Protein AF-A0A2R4XLS6-F1 (afdb_monomer)

Organism: NCBI:txid2163011

Structure (mmCIF, N/CA/C/O backbone):
data_AF-A0A2R4XLS6-F1
#
_entry.id   AF-A0A2R4XLS6-F1
#
loop_
_atom_site.group_PDB
_atom_site.id
_atom_site.type_symbol
_atom_site.label_atom_id
_atom_site.label_alt_id
_atom_site.label_comp_id
_atom_site.label_asym_id
_atom_site.label_entity_id
_atom_site.label_seq_id
_atom_site.pdbx_PDB_ins_code
_atom_site.Cartn_x
_atom_site.Cartn_y
_atom_site.Cartn_z
_atom_site.occupancy
_atom_site.B_iso_or_equiv
_atom_site.auth_seq_id
_atom_site.auth_comp_id
_atom_site.auth_asym_id
_atom_site.auth_atom_id
_atom_site.pdbx_PDB_model_num
ATOM 1 N N . MET A 1 1 ? -76.580 -3.593 -32.118 1.00 50.28 1 MET A N 1
ATOM 2 C CA . MET A 1 1 ? -75.494 -2.762 -32.687 1.00 50.28 1 MET A CA 1
ATOM 3 C C . MET A 1 1 ? -75.156 -1.654 -31.696 1.00 50.28 1 MET A C 1
ATOM 5 O O . MET A 1 1 ? -76.024 -0.830 -31.460 1.00 50.28 1 MET A O 1
ATOM 9 N N . ARG A 1 2 ? -73.971 -1.690 -31.069 1.00 41.78 2 ARG A N 1
ATOM 10 C CA . ARG A 1 2 ? -73.328 -0.615 -30.269 1.00 41.78 2 ARG A CA 1
ATOM 11 C C . ARG A 1 2 ? -71.934 -1.132 -29.872 1.00 41.78 2 ARG A C 1
ATOM 13 O O . ARG A 1 2 ? -71.841 -2.091 -29.122 1.00 41.78 2 ARG A O 1
ATOM 20 N N . THR A 1 3 ? -70.941 -0.895 -30.728 1.00 46.59 3 THR A N 1
ATOM 21 C CA . THR A 1 3 ? -69.902 0.158 -30.649 1.00 46.59 3 THR A CA 1
ATOM 22 C C . THR A 1 3 ? -68.769 -0.159 -29.671 1.00 46.59 3 THR A C 1
ATOM 24 O O . THR A 1 3 ? -68.947 -0.207 -28.461 1.00 46.59 3 THR A O 1
ATOM 27 N N . ARG A 1 4 ? -67.600 -0.370 -30.287 1.00 65.19 4 ARG A N 1
ATOM 28 C CA . ARG A 1 4 ? -66.261 -0.557 -29.725 1.00 65.19 4 ARG A CA 1
ATOM 29 C C . ARG A 1 4 ? -65.849 0.626 -28.852 1.00 65.19 4 ARG A C 1
ATOM 31 O O . ARG A 1 4 ? -66.012 1.754 -29.300 1.00 65.19 4 ARG A O 1
ATOM 38 N N . TYR A 1 5 ? -65.166 0.357 -27.741 1.00 51.59 5 TYR A N 1
ATOM 39 C CA . TYR A 1 5 ? -64.206 1.297 -27.163 1.00 51.59 5 TYR A CA 1
ATOM 40 C C . TYR A 1 5 ? -62.967 0.545 -26.677 1.00 51.59 5 TYR A C 1
ATOM 42 O O . TYR A 1 5 ? -63.000 -0.204 -25.706 1.00 51.59 5 TYR A O 1
ATOM 50 N N . TRP A 1 6 ? -61.882 0.739 -27.425 1.00 48.16 6 TRP A N 1
ATOM 51 C CA . TRP A 1 6 ? -60.515 0.593 -26.951 1.00 48.16 6 TRP A CA 1
ATOM 52 C C . TRP A 1 6 ? -60.243 1.697 -25.933 1.00 48.16 6 TRP A C 1
ATOM 54 O O . TRP A 1 6 ? -60.384 2.866 -26.281 1.00 48.16 6 TRP A O 1
ATOM 64 N N . TRP A 1 7 ? -59.791 1.334 -24.737 1.00 52.03 7 TRP A N 1
ATOM 65 C CA . TRP A 1 7 ? -58.993 2.221 -23.897 1.00 52.03 7 TRP A CA 1
ATOM 66 C C . TRP A 1 7 ? -57.845 1.418 -23.302 1.00 52.03 7 TRP A C 1
ATOM 68 O O . TRP A 1 7 ? -58.006 0.611 -22.392 1.00 52.03 7 TRP A O 1
ATOM 78 N N . VAL A 1 8 ? -56.677 1.643 -23.893 1.00 57.84 8 VAL A N 1
ATOM 79 C CA . VAL A 1 8 ? -55.378 1.444 -23.266 1.00 57.84 8 VAL A CA 1
ATOM 80 C C . VAL A 1 8 ? -55.220 2.576 -22.252 1.00 57.84 8 VAL A C 1
ATOM 82 O O . VAL A 1 8 ? -55.322 3.741 -22.627 1.00 57.84 8 VAL A O 1
ATOM 85 N N . ALA A 1 9 ? -54.949 2.257 -20.991 1.00 56.50 9 ALA A N 1
ATOM 86 C CA . ALA A 1 9 ? -54.367 3.216 -20.059 1.00 56.50 9 ALA A CA 1
ATOM 87 C C . ALA A 1 9 ? -53.284 2.501 -19.250 1.00 56.50 9 ALA A C 1
ATOM 89 O O . ALA A 1 9 ? -53.559 1.649 -18.407 1.00 56.50 9 ALA A O 1
ATOM 90 N N . LEU A 1 10 ? -52.045 2.822 -19.627 1.00 56.34 10 LEU A N 1
ATOM 91 C CA . LEU A 1 10 ? -50.788 2.365 -19.056 1.00 56.34 10 LEU A CA 1
ATOM 92 C C . LEU A 1 10 ? -50.768 2.538 -17.534 1.00 56.34 10 LEU A C 1
ATOM 94 O O . LEU A 1 10 ? -51.012 3.623 -17.010 1.00 56.34 10 LEU A O 1
ATOM 98 N N . ALA A 1 11 ? -50.370 1.471 -16.848 1.00 52.34 11 ALA A N 1
ATOM 99 C CA . ALA A 1 11 ? -49.877 1.538 -15.487 1.00 52.34 11 ALA A CA 1
ATOM 100 C C . ALA A 1 11 ? -48.543 2.300 -15.475 1.00 52.34 11 ALA A C 1
ATOM 102 O O . ALA A 1 11 ? -47.507 1.772 -15.880 1.00 52.34 11 ALA A O 1
ATOM 103 N N . SER A 1 12 ? -48.560 3.543 -15.000 1.00 53.22 12 SER A N 1
ATOM 104 C CA . SER A 1 12 ? -47.350 4.303 -14.684 1.00 53.22 12 SER A CA 1
ATOM 105 C C . SER A 1 12 ? -46.733 3.773 -13.386 1.00 53.22 12 SER A C 1
ATOM 107 O O . SER A 1 12 ? -46.858 4.378 -12.325 1.00 53.22 12 SER A O 1
ATOM 109 N N . MET A 1 13 ? -46.083 2.611 -13.465 1.00 57.53 13 MET A N 1
ATOM 110 C CA . MET A 1 13 ? -45.091 2.166 -12.487 1.00 57.53 13 MET A CA 1
ATOM 111 C C . MET A 1 13 ? -43.705 2.583 -12.981 1.00 57.53 13 MET A C 1
ATOM 113 O O . MET A 1 13 ? -43.033 1.857 -13.702 1.00 57.53 13 MET A O 1
ATOM 117 N N . VAL A 1 14 ? -43.291 3.781 -12.595 1.00 57.72 14 VAL A N 1
ATOM 118 C CA . VAL A 1 14 ? -41.896 4.240 -12.571 1.00 57.72 14 VAL A CA 1
ATOM 119 C C . VAL A 1 14 ? -41.914 5.340 -11.521 1.00 57.72 14 VAL A C 1
ATOM 121 O O . VAL A 1 14 ? -42.557 6.363 -11.696 1.00 57.72 14 VAL A O 1
ATOM 124 N N . GLY A 1 15 ? -41.425 5.117 -10.314 1.00 50.09 15 GLY A N 1
ATOM 125 C CA . GLY A 1 15 ? -40.106 4.592 -10.010 1.00 50.09 15 GLY A CA 1
ATOM 126 C C . GLY A 1 15 ? -39.492 5.685 -9.154 1.00 50.09 15 GLY A C 1
ATOM 127 O O . GLY A 1 15 ? -39.105 6.732 -9.662 1.00 50.09 15 GLY A O 1
ATOM 128 N N . SER A 1 16 ? -39.548 5.492 -7.840 1.00 46.09 16 SER A N 1
ATOM 129 C CA . SER A 1 16 ? -38.981 6.410 -6.861 1.00 46.09 16 SER A CA 1
ATOM 130 C C . SER A 1 16 ? -37.467 6.475 -7.073 1.00 46.09 16 SER A C 1
ATOM 132 O O . SER A 1 16 ? -36.726 5.662 -6.534 1.00 46.09 16 SER A O 1
ATOM 134 N N . CYS A 1 17 ? -36.995 7.416 -7.890 1.00 54.00 17 CYS A N 1
ATOM 135 C CA . CYS A 1 17 ? -35.578 7.756 -7.986 1.00 54.00 17 CYS A CA 1
ATOM 136 C C . CYS A 1 17 ? -35.283 8.906 -7.023 1.00 54.00 17 CYS A C 1
ATOM 138 O O . CYS A 1 17 ? -34.855 9.990 -7.412 1.00 54.00 17 CYS A O 1
ATOM 140 N N . GLY A 1 18 ? -35.520 8.654 -5.735 1.00 42.75 18 GLY A N 1
ATOM 141 C CA . GLY A 1 18 ? -34.824 9.365 -4.676 1.00 42.75 18 GLY A CA 1
ATOM 142 C C . GLY A 1 18 ? -33.359 8.948 -4.722 1.00 42.75 18 GLY A C 1
ATOM 143 O O . GLY A 1 18 ? -32.960 8.006 -4.046 1.00 42.75 18 GLY A O 1
ATOM 144 N N . LEU A 1 19 ? -32.550 9.621 -5.541 1.00 46.28 19 LEU A N 1
ATOM 145 C CA . LEU A 1 19 ? -31.096 9.534 -5.440 1.00 46.28 19 LEU A CA 1
ATOM 146 C C . LEU A 1 19 ? -30.656 10.366 -4.235 1.00 46.28 19 LEU A C 1
ATOM 148 O O . LEU A 1 19 ? -30.081 11.444 -4.351 1.00 46.28 19 LEU A O 1
ATOM 152 N N . SER A 1 20 ? -30.958 9.856 -3.046 1.00 41.22 20 SER A N 1
ATOM 153 C CA . SER A 1 20 ? -30.208 10.215 -1.858 1.00 41.22 20 SER A CA 1
ATOM 154 C C . SER A 1 20 ? -28.833 9.582 -2.019 1.00 41.22 20 SER A C 1
ATOM 156 O O . SER A 1 20 ? -28.629 8.420 -1.671 1.00 41.22 20 SER A O 1
ATOM 158 N N . PHE A 1 21 ? -27.868 10.338 -2.543 1.00 45.25 21 PHE A N 1
ATOM 159 C CA . PHE A 1 21 ? -26.466 10.069 -2.239 1.00 45.25 21 PHE A CA 1
ATOM 160 C C . PHE A 1 21 ? -26.302 10.377 -0.752 1.00 45.25 21 PHE A C 1
ATOM 162 O O . PHE A 1 21 ? -25.883 11.457 -0.340 1.00 45.25 21 PHE A O 1
ATOM 169 N N . ALA A 1 22 ? -26.688 9.419 0.085 1.00 38.84 22 ALA A N 1
ATOM 170 C CA . ALA A 1 22 ? -26.049 9.285 1.367 1.00 38.84 22 ALA A CA 1
ATOM 171 C C . ALA A 1 22 ? -24.601 8.916 1.032 1.00 38.84 22 ALA A C 1
ATOM 173 O O . ALA A 1 22 ? -24.263 7.741 0.892 1.00 38.84 22 ALA A O 1
ATOM 174 N N . SER A 1 23 ? -23.746 9.930 0.860 1.00 41.94 23 SER A N 1
ATOM 175 C CA . SER A 1 23 ? -22.338 9.781 1.199 1.00 41.94 23 SER A CA 1
ATOM 176 C C . SER A 1 23 ? -22.342 9.380 2.662 1.00 41.94 23 SER A C 1
ATOM 178 O O . SER A 1 23 ? -22.378 10.225 3.555 1.00 41.94 23 SER A O 1
ATOM 180 N N . ALA A 1 24 ? -22.429 8.072 2.900 1.00 43.31 24 ALA A N 1
ATOM 181 C CA . ALA A 1 24 ? -22.158 7.491 4.188 1.00 43.31 24 ALA A CA 1
ATOM 182 C C . ALA A 1 24 ? -20.768 7.999 4.532 1.00 43.31 24 ALA A C 1
ATOM 184 O O . ALA A 1 24 ? -19.784 7.641 3.880 1.00 43.31 24 ALA A O 1
ATOM 185 N N . ASN A 1 25 ? -20.737 8.922 5.487 1.00 44.00 25 ASN A N 1
ATOM 186 C CA . ASN A 1 25 ? -19.539 9.446 6.091 1.00 44.00 25 ASN A CA 1
ATOM 187 C C . ASN A 1 25 ? -18.883 8.239 6.766 1.00 44.00 25 ASN A C 1
ATOM 189 O O . ASN A 1 25 ? -19.155 7.919 7.920 1.00 44.00 25 ASN A O 1
ATOM 193 N N . GLN A 1 26 ? -18.122 7.473 5.988 1.00 46.47 26 GLN A N 1
ATOM 194 C CA . GLN A 1 26 ? -17.235 6.439 6.478 1.00 46.47 26 GLN A CA 1
ATOM 195 C C . GLN A 1 26 ? -16.123 7.226 7.152 1.00 46.47 26 GLN A C 1
ATOM 197 O O . GLN A 1 26 ? -15.096 7.504 6.533 1.00 46.47 26 GLN A O 1
ATOM 202 N N . VAL A 1 27 ? -16.382 7.666 8.387 1.00 52.69 27 VAL A N 1
ATOM 203 C CA . VAL A 1 27 ? -15.392 8.262 9.284 1.00 52.69 27 VAL A CA 1
ATOM 204 C C . VAL A 1 27 ? -14.434 7.135 9.675 1.00 52.69 27 VAL A C 1
ATOM 206 O O . VAL A 1 27 ? -14.427 6.645 10.794 1.00 52.69 27 VAL A O 1
ATOM 209 N N . GLY A 1 28 ? -13.695 6.636 8.688 1.00 58.41 28 GLY A N 1
ATOM 210 C CA . GLY A 1 28 ? -12.476 5.890 8.907 1.00 58.41 28 GLY A CA 1
ATOM 211 C C . GLY A 1 28 ? -11.373 6.884 9.239 1.00 58.41 28 GLY A C 1
ATOM 212 O O . GLY A 1 28 ? -11.447 8.051 8.841 1.00 58.41 28 GLY A O 1
ATOM 213 N N . SER A 1 29 ? -10.359 6.424 9.966 1.00 71.00 29 SER A N 1
ATOM 214 C CA . SER A 1 29 ? -9.163 7.205 10.272 1.00 71.00 29 SER A CA 1
ATOM 215 C C . SER A 1 29 ? -8.634 7.890 9.009 1.00 71.00 29 SER A C 1
ATOM 217 O O . SER A 1 29 ? -8.388 7.239 7.992 1.00 71.00 29 SER A O 1
ATOM 219 N N . ILE A 1 30 ? -8.506 9.218 9.058 1.00 82.94 30 ILE A N 1
ATOM 220 C CA . ILE A 1 30 ? -7.799 9.981 8.028 1.00 82.94 30 ILE A CA 1
ATOM 221 C C . ILE A 1 30 ? -6.329 9.952 8.417 1.00 82.94 30 ILE A C 1
ATOM 223 O O . ILE A 1 30 ? -5.948 10.488 9.455 1.00 82.94 30 ILE A O 1
ATOM 227 N N . TRP A 1 31 ? -5.513 9.333 7.578 1.00 87.38 31 TRP A N 1
ATOM 228 C CA . TRP A 1 31 ? -4.098 9.137 7.859 1.00 87.38 31 TRP A CA 1
ATOM 229 C C . TRP A 1 31 ? -3.264 10.306 7.351 1.00 87.38 31 TRP A C 1
ATOM 231 O O . TRP A 1 31 ? -3.480 10.820 6.247 1.00 87.38 31 TRP A O 1
ATOM 241 N N . ASN A 1 32 ? -2.242 10.709 8.101 1.00 90.19 32 ASN A N 1
ATOM 242 C CA . ASN A 1 32 ? -1.239 11.603 7.548 1.00 90.19 32 ASN A CA 1
ATOM 243 C C . ASN A 1 32 ? -0.346 10.827 6.56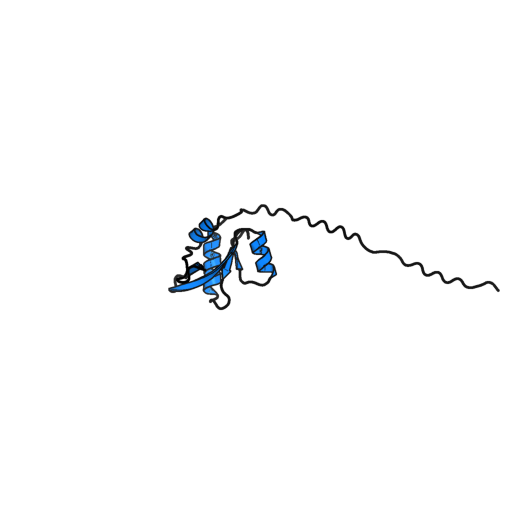7 1.00 90.19 32 ASN A C 1
ATOM 245 O O . ASN A 1 32 ? 0.108 9.717 6.851 1.00 90.19 32 ASN A O 1
ATOM 249 N N . LYS A 1 33 ? -0.010 11.433 5.422 1.00 89.12 33 LYS A N 1
ATOM 250 C CA . LYS A 1 33 ? 0.907 10.827 4.441 1.00 89.12 33 LYS A CA 1
ATOM 251 C C . LYS A 1 33 ? 2.230 10.392 5.089 1.00 89.12 33 LYS A C 1
ATOM 253 O O . LYS A 1 33 ? 2.753 9.332 4.758 1.00 89.12 33 LYS A O 1
ATOM 258 N N . SER A 1 34 ? 2.742 11.173 6.040 1.00 89.62 34 SER A N 1
ATOM 259 C CA . SER A 1 34 ? 3.982 10.885 6.770 1.00 89.62 34 SER A CA 1
ATOM 260 C C . SER A 1 34 ? 3.875 9.694 7.728 1.00 89.62 34 SER A C 1
ATOM 262 O O . SER A 1 34 ? 4.899 9.125 8.101 1.00 89.62 34 SER A O 1
ATOM 264 N N . GLU A 1 35 ? 2.674 9.321 8.171 1.00 90.00 35 GLU A N 1
ATOM 265 C CA . GLU A 1 35 ? 2.459 8.109 8.976 1.00 90.00 35 GLU A CA 1
ATOM 266 C C . GLU A 1 35 ? 2.541 6.869 8.094 1.00 90.00 35 GLU A C 1
ATOM 268 O O . GLU A 1 35 ? 3.297 5.952 8.404 1.00 90.00 35 GLU A O 1
ATOM 273 N N . ILE A 1 36 ? 1.874 6.897 6.936 1.00 90.31 36 ILE A N 1
ATOM 274 C CA . ILE A 1 36 ? 1.938 5.803 5.959 1.00 90.31 36 ILE A CA 1
ATOM 275 C C . ILE A 1 36 ? 3.370 5.624 5.443 1.00 90.31 36 ILE A C 1
ATOM 277 O O . ILE A 1 36 ? 3.867 4.503 5.395 1.00 90.31 36 ILE A O 1
ATOM 281 N N . ILE A 1 37 ? 4.068 6.723 5.129 1.00 91.56 37 ILE A N 1
ATOM 282 C CA . ILE A 1 37 ? 5.482 6.690 4.719 1.00 91.56 37 ILE A CA 1
ATOM 283 C C . ILE A 1 37 ? 6.348 5.998 5.772 1.00 91.56 37 ILE A C 1
ATOM 285 O O . ILE A 1 37 ? 7.171 5.159 5.421 1.00 91.56 37 ILE A O 1
ATOM 289 N N . ARG A 1 38 ? 6.158 6.315 7.057 1.00 91.12 38 ARG A N 1
ATOM 290 C CA . ARG A 1 38 ? 6.937 5.705 8.141 1.00 91.12 38 ARG A CA 1
ATOM 291 C C . ARG A 1 38 ? 6.599 4.230 8.337 1.00 91.12 38 ARG A C 1
ATOM 293 O O . ARG A 1 38 ? 7.518 3.424 8.440 1.00 91.12 38 ARG A O 1
ATOM 300 N N . ALA A 1 39 ? 5.317 3.875 8.339 1.00 89.44 39 ALA A N 1
ATOM 301 C CA . ALA A 1 39 ? 4.875 2.490 8.498 1.00 89.44 39 ALA A CA 1
ATOM 302 C C . ALA A 1 39 ? 5.369 1.586 7.363 1.00 89.44 39 ALA A C 1
ATOM 304 O O . ALA A 1 39 ? 5.809 0.463 7.593 1.00 89.44 39 ALA A O 1
ATOM 305 N N . MET A 1 40 ? 5.363 2.107 6.138 1.00 89.81 40 MET A N 1
ATOM 306 C CA . MET A 1 40 ? 5.820 1.388 4.955 1.00 89.81 40 MET A CA 1
ATOM 307 C C . MET A 1 40 ? 7.314 1.541 4.662 1.00 89.81 40 MET A C 1
ATOM 309 O O . MET A 1 40 ? 7.790 0.970 3.685 1.00 89.81 40 MET A O 1
ATOM 313 N N . LYS A 1 41 ? 8.052 2.308 5.477 1.00 90.94 41 LYS A N 1
ATOM 314 C CA . LYS A 1 41 ? 9.467 2.641 5.245 1.00 90.94 41 LYS A CA 1
ATOM 315 C C . LYS A 1 41 ? 9.713 3.173 3.825 1.00 90.94 41 LYS A C 1
ATOM 317 O O . LYS A 1 41 ? 10.669 2.785 3.161 1.00 90.94 41 LYS A O 1
ATOM 322 N N . LEU A 1 42 ? 8.815 4.038 3.354 1.00 91.12 42 LEU A N 1
ATOM 323 C CA . LEU A 1 42 ? 8.894 4.598 2.012 1.00 91.12 42 LEU A CA 1
ATOM 324 C C . LEU A 1 42 ? 10.020 5.623 1.914 1.00 91.12 42 LEU A C 1
ATOM 326 O O . LEU A 1 42 ? 10.084 6.590 2.673 1.00 91.12 42 LEU A O 1
ATOM 330 N N . GLU A 1 43 ? 10.843 5.454 0.896 1.00 91.50 43 GLU A N 1
ATOM 331 C CA . GLU A 1 43 ? 11.892 6.375 0.495 1.00 91.50 43 GLU A CA 1
ATOM 332 C C . GLU A 1 43 ? 11.468 7.103 -0.779 1.00 91.50 43 GLU A C 1
ATOM 334 O O . GLU A 1 43 ? 10.685 6.591 -1.581 1.00 91.50 43 GLU A O 1
ATOM 339 N N . LYS A 1 44 ? 11.958 8.326 -0.988 1.00 89.19 44 LYS A N 1
ATOM 340 C CA . LYS A 1 44 ? 11.737 9.013 -2.264 1.00 89.19 44 LYS A CA 1
ATOM 341 C C . LYS A 1 44 ? 12.636 8.392 -3.328 1.00 89.19 44 LYS A C 1
ATOM 343 O O . LYS A 1 44 ? 13.825 8.201 -3.102 1.00 89.19 44 LYS A O 1
ATOM 348 N N . THR A 1 45 ? 12.067 8.143 -4.500 1.00 85.81 45 THR A N 1
ATOM 349 C CA . THR A 1 45 ? 12.828 7.763 -5.700 1.00 85.81 45 THR A CA 1
ATOM 350 C C . THR A 1 45 ? 13.819 8.869 -6.084 1.00 85.81 45 THR A C 1
ATOM 352 O O . THR A 1 45 ? 13.610 10.037 -5.745 1.00 85.81 45 THR A O 1
ATOM 355 N N . ALA A 1 46 ? 14.867 8.535 -6.843 1.00 81.56 46 ALA A N 1
ATOM 356 C CA . ALA A 1 46 ? 15.876 9.503 -7.298 1.00 81.56 46 ALA A CA 1
ATOM 357 C C . ALA A 1 46 ? 15.278 10.682 -8.094 1.00 81.56 46 ALA A C 1
ATOM 359 O O . ALA A 1 46 ? 15.799 11.793 -8.055 1.00 81.56 46 ALA A O 1
ATOM 360 N N . SER A 1 47 ? 14.149 10.459 -8.774 1.00 78.75 47 SER A N 1
ATOM 361 C CA 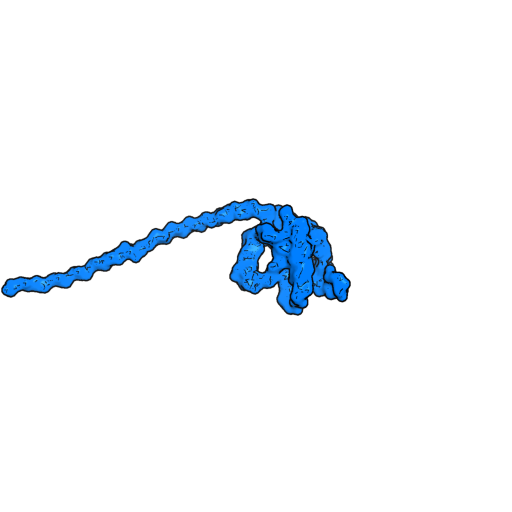. SER A 1 47 ? 13.399 11.495 -9.494 1.00 78.75 47 SER A CA 1
ATOM 362 C C . SER A 1 47 ? 12.599 12.425 -8.569 1.00 78.75 47 SER A C 1
ATOM 364 O O . SER A 1 47 ? 12.084 13.436 -9.026 1.00 78.75 47 SER A O 1
ATOM 366 N N . GLY A 1 48 ? 12.428 12.089 -7.287 1.00 76.75 48 GLY A N 1
ATOM 367 C CA . GLY A 1 48 ? 11.736 12.903 -6.278 1.00 76.75 48 GLY A CA 1
ATOM 368 C C . GLY A 1 48 ? 10.203 12.938 -6.371 1.00 76.75 48 GLY A C 1
ATOM 369 O O . GLY A 1 48 ? 9.551 13.418 -5.441 1.00 76.75 48 GLY A O 1
ATOM 370 N N . HIS A 1 49 ? 9.620 12.414 -7.452 1.00 77.56 49 HIS A N 1
ATOM 371 C CA . HIS A 1 49 ? 8.177 12.457 -7.720 1.00 77.56 49 HIS A CA 1
ATOM 372 C C . HIS A 1 49 ? 7.400 11.253 -7.164 1.00 77.56 49 HIS A C 1
ATOM 374 O O . HIS A 1 49 ? 6.206 11.370 -6.883 1.00 77.56 49 HIS A O 1
ATOM 380 N N . SER A 1 50 ? 8.074 10.122 -6.948 1.00 85.25 50 SER A N 1
ATOM 381 C CA . SER A 1 50 ? 7.470 8.866 -6.480 1.00 85.25 50 SER A CA 1
ATOM 382 C C . SER A 1 50 ? 8.170 8.337 -5.232 1.00 85.25 50 SER A C 1
ATOM 384 O O . SER A 1 50 ? 9.267 8.791 -4.889 1.00 85.25 50 SER A O 1
ATOM 386 N N . HIS A 1 51 ? 7.531 7.383 -4.556 1.00 91.06 51 HIS A N 1
ATOM 387 C CA . HIS A 1 51 ? 8.111 6.689 -3.407 1.00 91.06 51 HIS A CA 1
ATOM 388 C C . HIS A 1 51 ? 8.443 5.245 -3.779 1.00 91.06 51 HIS A C 1
ATOM 390 O O . HIS A 1 51 ? 7.860 4.704 -4.714 1.00 91.06 51 HIS A O 1
ATOM 396 N N . GLN A 1 52 ? 9.348 4.625 -3.039 1.00 92.56 52 GLN A N 1
ATOM 397 C CA . GLN A 1 52 ? 9.695 3.215 -3.155 1.00 92.56 52 GLN A CA 1
ATOM 398 C C . GLN A 1 52 ? 9.967 2.625 -1.769 1.00 92.56 52 GLN A C 1
ATOM 400 O O . GLN A 1 52 ? 10.239 3.365 -0.830 1.00 92.56 52 GLN A O 1
ATOM 405 N N . PHE A 1 53 ? 9.915 1.308 -1.635 1.00 91.69 53 PHE A N 1
ATOM 406 C CA . PHE A 1 53 ? 10.407 0.581 -0.464 1.00 91.69 53 PHE A CA 1
ATOM 407 C C . PHE A 1 53 ? 11.188 -0.647 -0.922 1.00 91.69 53 PHE A C 1
ATOM 409 O O . PHE A 1 53 ? 10.975 -1.147 -2.025 1.00 91.69 53 PHE A O 1
ATOM 416 N N . LEU A 1 54 ? 12.102 -1.130 -0.086 1.00 90.50 54 LEU A N 1
ATOM 417 C CA . LEU A 1 54 ? 12.838 -2.367 -0.334 1.00 90.50 54 LEU A CA 1
ATOM 418 C C . LEU A 1 54 ? 12.176 -3.520 0.417 1.00 90.50 54 LEU A C 1
ATOM 420 O O . LEU A 1 54 ? 11.805 -3.375 1.583 1.00 90.50 54 LEU A O 1
ATOM 424 N 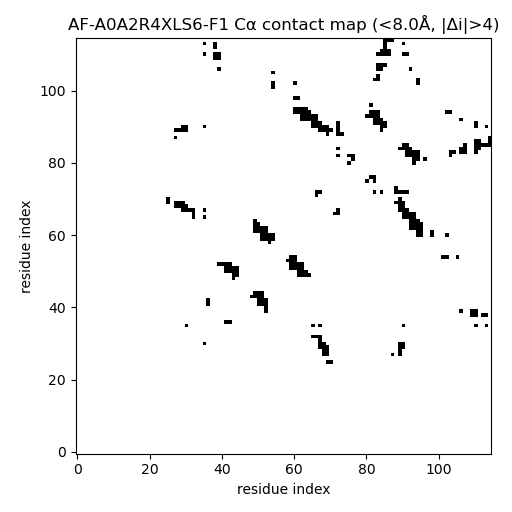N . ILE A 1 55 ? 12.053 -4.666 -0.246 1.00 89.38 55 ILE A N 1
ATOM 425 C CA . ILE A 1 55 ? 11.689 -5.931 0.403 1.00 89.38 55 ILE A CA 1
ATOM 426 C C . ILE A 1 55 ? 12.949 -6.721 0.777 1.00 89.38 55 ILE A C 1
ATOM 428 O O . ILE A 1 55 ? 14.032 -6.442 0.265 1.00 89.38 55 ILE A O 1
ATOM 432 N N . ASP A 1 56 ? 12.819 -7.727 1.647 1.00 85.06 56 ASP A N 1
ATOM 433 C CA . ASP A 1 56 ? 13.965 -8.480 2.193 1.00 85.06 56 ASP A CA 1
ATOM 434 C C . ASP A 1 56 ? 14.825 -9.178 1.123 1.00 85.06 56 ASP A C 1
ATOM 436 O O . ASP A 1 56 ? 16.005 -9.437 1.341 1.00 85.06 56 ASP A O 1
ATOM 440 N N . SER A 1 57 ? 14.266 -9.445 -0.063 1.00 84.81 57 SER A N 1
ATOM 441 C CA . SER A 1 57 ? 15.008 -9.981 -1.212 1.00 84.81 57 SER A CA 1
ATOM 442 C C . SER A 1 57 ? 15.892 -8.947 -1.927 1.00 84.81 57 SER A C 1
ATOM 444 O O . SER A 1 57 ? 16.555 -9.288 -2.904 1.00 84.81 57 SER A O 1
ATOM 446 N N . GLY A 1 58 ? 15.901 -7.688 -1.476 1.00 83.94 58 GLY A N 1
ATOM 447 C CA . GLY A 1 58 ? 16.657 -6.587 -2.080 1.00 83.94 58 GLY A CA 1
ATOM 448 C C . GLY A 1 58 ? 15.987 -5.954 -3.303 1.00 83.94 58 GLY A C 1
ATOM 449 O O . GLY A 1 58 ? 16.581 -5.093 -3.949 1.00 83.94 58 GLY A O 1
ATOM 450 N N . VAL A 1 59 ? 14.758 -6.357 -3.633 1.00 86.56 59 VAL A N 1
ATOM 451 C CA . VAL A 1 59 ? 13.982 -5.766 -4.732 1.00 86.56 59 VAL A CA 1
ATOM 452 C C . VAL A 1 59 ? 13.368 -4.441 -4.278 1.00 86.56 59 VAL A C 1
ATOM 454 O O . VAL A 1 59 ? 12.781 -4.355 -3.198 1.00 86.56 59 VAL A O 1
ATOM 457 N N . ALA A 1 60 ? 13.494 -3.406 -5.111 1.00 88.69 60 ALA A N 1
ATOM 458 C CA . ALA A 1 60 ? 12.827 -2.125 -4.909 1.00 88.69 60 ALA A CA 1
ATOM 459 C C . ALA A 1 60 ? 11.424 -2.147 -5.514 1.00 88.69 60 ALA A C 1
ATOM 461 O O . ALA A 1 60 ? 11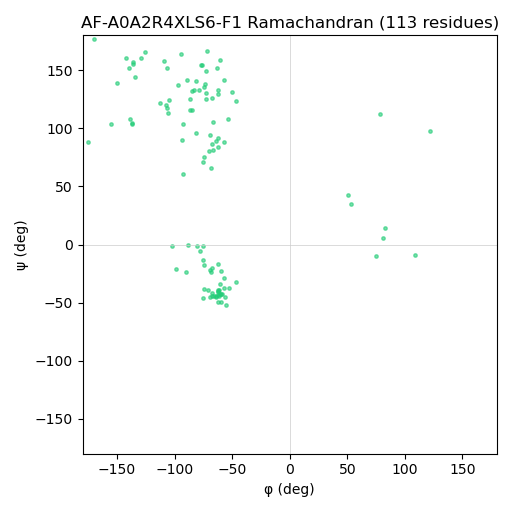.270 -2.419 -6.702 1.00 88.69 60 ALA A O 1
ATOM 462 N N . CYS A 1 61 ? 10.438 -1.832 -4.680 1.00 89.88 61 CYS A N 1
ATOM 463 C CA . CYS A 1 61 ? 9.029 -1.758 -5.021 1.00 89.88 61 CYS A CA 1
ATOM 464 C C . CYS A 1 61 ? 8.571 -0.295 -5.053 1.00 89.88 61 CYS A C 1
ATOM 466 O O . CYS A 1 61 ? 8.646 0.419 -4.050 1.00 89.88 61 CYS A O 1
ATOM 468 N N . ASN A 1 62 ? 8.095 0.164 -6.199 1.00 91.00 62 ASN A N 1
ATOM 469 C CA . ASN A 1 62 ? 7.635 1.509 -6.473 1.00 91.00 62 ASN A CA 1
ATOM 470 C C . ASN A 1 62 ? 6.172 1.711 -6.074 1.00 91.00 62 ASN A C 1
ATOM 472 O O . ASN A 1 62 ? 5.250 0.993 -6.468 1.00 91.00 62 ASN A O 1
ATOM 476 N N . VAL A 1 63 ? 5.948 2.809 -5.365 1.00 90.94 63 VAL A N 1
ATOM 477 C CA . VAL A 1 63 ? 4.635 3.293 -4.959 1.00 90.94 63 VAL A CA 1
ATOM 478 C C . VAL A 1 63 ? 4.254 4.496 -5.812 1.00 90.94 63 VAL A C 1
ATOM 480 O O . VAL A 1 63 ? 4.831 5.585 -5.705 1.00 90.94 63 VAL A O 1
ATOM 483 N N . ALA A 1 64 ? 3.230 4.302 -6.639 1.00 88.81 64 ALA A N 1
ATOM 484 C CA . ALA A 1 64 ? 2.680 5.329 -7.514 1.00 88.81 64 ALA A CA 1
ATOM 485 C C . ALA A 1 64 ? 1.859 6.362 -6.734 1.00 88.81 64 ALA A C 1
ATOM 487 O O . ALA A 1 64 ? 1.861 7.552 -7.048 1.00 88.81 64 ALA A O 1
ATOM 488 N N . THR A 1 65 ? 1.102 5.914 -5.731 1.00 90.62 65 THR A N 1
ATOM 489 C CA . THR A 1 65 ? 0.151 6.771 -5.014 1.00 90.62 65 THR A CA 1
ATOM 490 C C . THR A 1 65 ? -0.015 6.304 -3.577 1.00 90.62 65 THR A C 1
ATOM 492 O O . THR A 1 65 ? -0.110 5.109 -3.318 1.00 90.62 65 THR A O 1
ATOM 495 N N . ILE A 1 66 ? -0.078 7.258 -2.648 1.00 92.44 66 ILE A N 1
ATOM 496 C CA . ILE A 1 66 ? -0.385 7.016 -1.236 1.00 92.44 66 ILE A CA 1
ATOM 497 C C . ILE A 1 66 ? -1.823 7.467 -0.986 1.00 92.44 66 ILE A C 1
ATOM 499 O O . ILE A 1 66 ? -2.164 8.616 -1.270 1.00 92.44 66 ILE A O 1
ATOM 503 N N . LEU A 1 67 ? -2.650 6.566 -0.468 1.00 93.44 67 LEU A N 1
ATOM 504 C CA . LEU A 1 67 ? -4.069 6.770 -0.204 1.00 93.44 67 LEU A CA 1
ATOM 505 C C . LEU A 1 67 ? -4.268 6.911 1.306 1.00 93.44 67 LEU A C 1
ATOM 507 O O . LEU A 1 67 ? -3.982 5.995 2.071 1.00 93.44 67 LEU A O 1
ATOM 511 N N . THR A 1 68 ? -4.752 8.073 1.732 1.00 93.38 68 THR A N 1
ATOM 512 C CA . THR A 1 68 ? -4.864 8.454 3.150 1.00 93.38 68 THR A CA 1
ATOM 513 C C . THR A 1 68 ? -6.276 8.337 3.717 1.00 93.38 68 THR A C 1
ATOM 515 O O . THR A 1 68 ? -6.500 8.665 4.880 1.00 93.38 68 THR A O 1
ATOM 518 N N . THR A 1 69 ? -7.243 7.936 2.890 1.00 89.81 69 THR A N 1
ATOM 519 C CA . THR A 1 69 ? -8.655 7.850 3.271 1.00 89.81 69 THR A CA 1
ATOM 520 C C . THR A 1 69 ? -9.301 6.600 2.699 1.00 89.81 69 THR A C 1
ATOM 522 O O . THR A 1 69 ? -8.957 6.149 1.601 1.00 89.81 69 THR A O 1
ATOM 525 N N . SER A 1 70 ? -10.324 6.106 3.395 1.00 91.12 70 SER A N 1
ATOM 526 C CA . SER A 1 70 ? -11.136 4.974 2.946 1.00 91.12 70 SER A CA 1
ATOM 527 C C . SER A 1 70 ? -11.847 5.237 1.618 1.00 91.12 70 SER A C 1
ATOM 529 O O . SER A 1 70 ? -11.982 4.336 0.793 1.00 91.12 70 SER A O 1
ATOM 531 N N . ASN A 1 71 ? -12.264 6.481 1.368 1.00 91.00 71 ASN A N 1
ATOM 532 C CA . ASN A 1 71 ? -12.911 6.846 0.112 1.00 91.00 71 ASN A CA 1
ATOM 533 C C . ASN A 1 71 ? -11.937 6.760 -1.071 1.00 91.00 71 ASN A C 1
ATOM 535 O O . ASN A 1 71 ? -12.293 6.230 -2.121 1.00 91.00 71 ASN A O 1
ATOM 539 N N . ALA A 1 72 ? -10.694 7.220 -0.889 1.00 90.62 72 ALA A N 1
ATOM 540 C CA . ALA A 1 72 ? -9.657 7.074 -1.905 1.00 90.62 72 ALA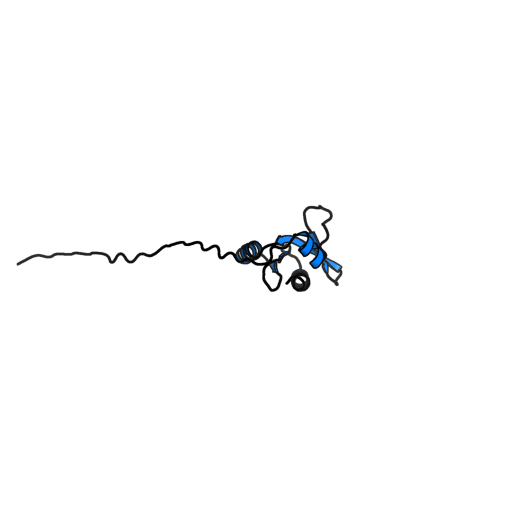 A CA 1
ATOM 541 C C . ALA A 1 72 ? -9.334 5.593 -2.153 1.00 90.62 72 ALA A C 1
ATOM 543 O O . ALA A 1 72 ? -9.298 5.163 -3.300 1.00 90.62 72 ALA A O 1
ATOM 544 N N . VAL A 1 73 ? -9.188 4.788 -1.098 1.00 92.12 73 VAL A N 1
ATOM 545 C CA . VAL A 1 73 ? -8.978 3.336 -1.227 1.00 92.12 73 VAL A CA 1
ATOM 546 C C . VAL A 1 73 ? -10.089 2.679 -2.055 1.00 92.12 73 VAL A C 1
ATOM 548 O O . VAL A 1 73 ? -9.805 2.017 -3.054 1.00 92.12 73 VAL A O 1
ATOM 551 N N . LYS A 1 74 ? -11.356 2.915 -1.700 1.00 91.69 74 LYS A N 1
ATOM 552 C CA . LYS A 1 74 ? -12.513 2.341 -2.405 1.00 91.69 74 LYS A CA 1
ATOM 553 C C . LYS A 1 74 ? -12.598 2.787 -3.861 1.00 91.69 74 LYS A C 1
ATOM 555 O O . LYS A 1 74 ? -12.921 1.968 -4.719 1.00 91.69 74 LYS A O 1
ATOM 5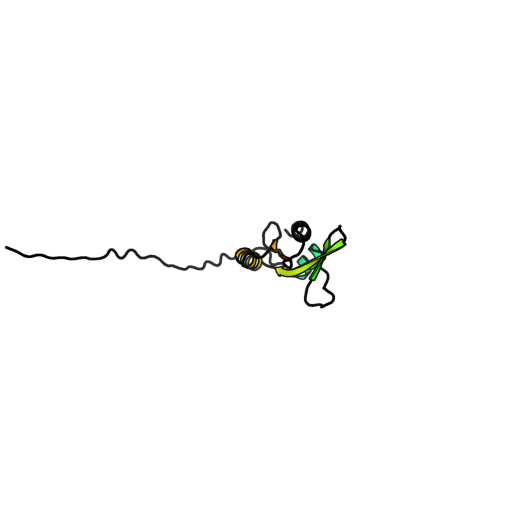60 N N . LEU A 1 75 ? -12.300 4.057 -4.141 1.00 91.62 75 LEU A N 1
ATOM 561 C CA . LEU A 1 75 ? -12.314 4.603 -5.497 1.00 91.62 75 LEU A CA 1
ATOM 562 C C . LEU A 1 75 ? -11.329 3.859 -6.407 1.00 91.62 75 LEU A C 1
ATOM 564 O O . LEU A 1 75 ? -11.712 3.415 -7.484 1.00 91.62 75 LEU A O 1
ATOM 568 N N . TYR A 1 76 ? -10.083 3.689 -5.959 1.00 90.31 76 TYR A N 1
ATOM 569 C CA . TYR A 1 76 ? -9.045 3.027 -6.752 1.00 90.31 76 TYR A CA 1
ATOM 570 C C . TYR A 1 76 ? -9.285 1.515 -6.877 1.00 90.31 76 TYR A C 1
ATOM 572 O O . TYR A 1 76 ? -9.140 0.963 -7.965 1.00 90.31 76 TYR A O 1
ATOM 580 N N . LEU A 1 77 ? -9.740 0.848 -5.810 1.00 90.12 77 LEU A N 1
ATOM 581 C CA . LEU A 1 77 ? -10.146 -0.563 -5.885 1.00 90.12 77 LEU A CA 1
ATOM 582 C C . LEU A 1 77 ? -11.283 -0.775 -6.896 1.00 90.12 77 LEU A C 1
ATOM 584 O O . LEU A 1 77 ? -11.234 -1.704 -7.697 1.00 90.12 77 LEU A O 1
ATOM 588 N N . SER A 1 78 ? -12.279 0.115 -6.903 1.00 90.12 78 SER A N 1
ATOM 589 C CA . SER A 1 78 ? -13.403 0.050 -7.851 1.00 90.12 78 SER A CA 1
ATOM 590 C C . SER A 1 78 ? -12.977 0.337 -9.294 1.00 90.12 78 SER A C 1
ATOM 592 O O . SER A 1 78 ? -13.639 -0.112 -10.224 1.00 90.12 78 SER A O 1
ATOM 594 N N . ALA A 1 79 ? -11.867 1.056 -9.489 1.00 88.75 79 ALA A N 1
ATOM 595 C CA . ALA A 1 79 ? -11.257 1.280 -10.797 1.00 88.75 79 ALA A CA 1
ATOM 596 C C . ALA A 1 79 ? -10.442 0.071 -11.305 1.00 88.75 79 ALA A C 1
ATOM 598 O O . ALA A 1 79 ? -9.973 0.094 -12.441 1.00 88.75 79 ALA A O 1
ATOM 599 N N . GLY A 1 80 ? -10.281 -0.981 -10.490 1.00 86.12 80 GLY A N 1
ATOM 600 C CA . GLY A 1 80 ? -9.509 -2.177 -10.834 1.00 86.12 80 GLY A CA 1
ATOM 601 C C . GLY A 1 80 ? -8.002 -2.038 -10.606 1.00 86.12 80 GLY A C 1
ATOM 602 O O . GLY A 1 80 ? -7.234 -2.861 -11.103 1.00 86.12 80 GLY A O 1
ATOM 603 N N . ASP A 1 81 ? -7.564 -1.014 -9.869 1.00 88.06 81 ASP A N 1
ATOM 604 C CA . ASP A 1 81 ? -6.153 -0.842 -9.535 1.00 88.06 81 ASP A CA 1
ATOM 605 C C . ASP A 1 81 ? -5.678 -1.856 -8.483 1.00 88.06 81 ASP A C 1
ATOM 607 O O . ASP A 1 81 ? -6.410 -2.254 -7.574 1.00 88.06 81 ASP A O 1
ATOM 611 N N . VAL A 1 82 ? -4.397 -2.225 -8.566 1.00 87.62 82 VAL A N 1
ATOM 612 C CA . VAL A 1 82 ? -3.735 -3.083 -7.576 1.00 87.62 82 VAL A CA 1
ATOM 613 C C . VAL A 1 82 ? -3.314 -2.236 -6.374 1.00 87.62 82 VAL A C 1
ATOM 615 O O . VAL A 1 82 ? -2.262 -1.589 -6.377 1.00 87.62 82 VAL A O 1
ATOM 618 N N . ILE A 1 83 ? -4.164 -2.223 -5.347 1.00 90.94 83 ILE A N 1
ATOM 619 C CA . ILE A 1 83 ? -3.974 -1.437 -4.124 1.00 90.94 83 ILE A CA 1
ATOM 620 C C . ILE A 1 83 ? -3.737 -2.367 -2.937 1.00 90.94 83 ILE A C 1
ATOM 622 O O . ILE A 1 83 ? -4.597 -3.184 -2.615 1.00 90.94 83 ILE A O 1
ATOM 626 N N . ALA A 1 84 ? -2.599 -2.213 -2.259 1.00 92.88 84 ALA A N 1
ATOM 627 C CA . ALA A 1 84 ? -2.401 -2.799 -0.935 1.00 92.88 84 ALA A CA 1
ATOM 628 C C . ALA A 1 84 ? -3.022 -1.860 0.107 1.00 92.88 84 ALA A C 1
ATOM 630 O O . ALA A 1 84 ? -2.799 -0.647 0.049 1.00 92.88 84 ALA A O 1
ATOM 631 N N . THR A 1 85 ? -3.807 -2.386 1.045 1.00 93.38 85 THR A N 1
ATOM 632 C CA . THR A 1 85 ? -4.551 -1.570 2.026 1.00 93.38 85 THR A CA 1
ATOM 633 C C . THR A 1 85 ? -4.303 -2.051 3.441 1.00 93.38 85 THR A C 1
ATOM 635 O O . THR A 1 85 ? -3.926 -3.195 3.644 1.00 93.38 85 THR A O 1
ATOM 638 N N . ASN A 1 86 ? -4.554 -1.236 4.456 1.00 91.69 86 ASN A N 1
ATOM 639 C CA . ASN A 1 86 ? -4.638 -1.767 5.815 1.00 91.69 86 ASN A CA 1
ATOM 640 C C . ASN A 1 86 ? -5.937 -2.597 6.016 1.00 91.69 86 ASN A C 1
ATOM 642 O O . ASN A 1 86 ? -6.829 -2.535 5.158 1.00 91.69 86 ASN A O 1
ATOM 646 N N . PRO A 1 87 ? -6.067 -3.385 7.107 1.00 89.81 87 PRO A N 1
ATOM 647 C CA . PRO A 1 87 ? -7.229 -4.247 7.352 1.00 89.81 87 PRO A CA 1
ATOM 648 C C . PRO A 1 87 ? -8.559 -3.487 7.368 1.00 89.81 87 PRO A C 1
ATOM 650 O O . PRO A 1 87 ? -9.547 -3.971 6.822 1.00 89.81 87 PRO A O 1
ATOM 653 N N . ASP A 1 88 ? -8.559 -2.270 7.913 1.00 89.06 8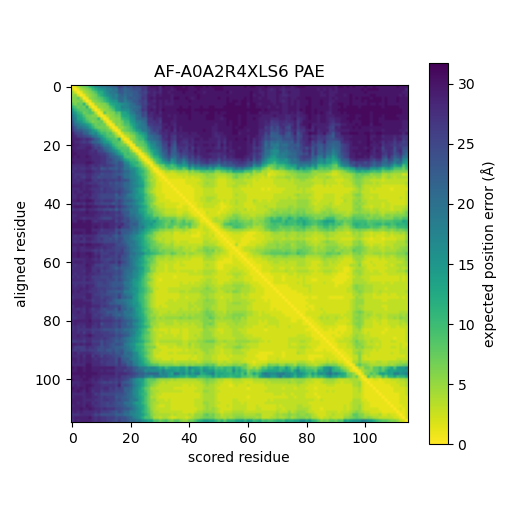8 ASP A N 1
ATOM 654 C CA . ASP A 1 88 ? -9.746 -1.413 8.001 1.00 89.06 88 ASP A CA 1
ATOM 655 C C . ASP A 1 88 ? -10.053 -0.664 6.692 1.00 89.06 88 ASP A C 1
ATOM 657 O O . ASP A 1 88 ? -11.036 0.074 6.607 1.00 89.06 88 ASP A O 1
ATOM 661 N N . GLN A 1 89 ? -9.219 -0.837 5.657 1.00 90.81 89 GLN A N 1
ATOM 662 C CA . GLN A 1 89 ? -9.337 -0.170 4.356 1.00 90.81 89 GLN A CA 1
ATOM 663 C C . GLN A 1 89 ? -9.443 1.361 4.473 1.00 90.81 89 GLN A C 1
ATOM 665 O O . GLN A 1 89 ? -10.147 2.013 3.700 1.00 90.81 89 GLN A O 1
ATOM 670 N N . THR A 1 90 ? -8.751 1.944 5.452 1.00 90.00 90 THR A N 1
ATOM 671 C CA . THR A 1 90 ? -8.700 3.390 5.718 1.00 90.00 90 THR A CA 1
ATOM 672 C C . THR A 1 90 ? -7.451 4.056 5.138 1.00 90.00 90 THR A C 1
ATOM 674 O O . THR A 1 90 ? -7.472 5.255 4.863 1.00 90.00 90 THR A O 1
ATOM 677 N N . ALA A 1 91 ? -6.405 3.276 4.870 1.00 92.06 91 ALA A N 1
ATOM 678 C CA . ALA A 1 91 ? -5.186 3.669 4.178 1.00 92.06 91 ALA A CA 1
ATOM 679 C C . ALA A 1 91 ? -4.768 2.606 3.159 1.00 92.06 91 ALA A C 1
ATOM 681 O O . ALA A 1 91 ? -5.088 1.421 3.279 1.00 92.06 91 ALA A O 1
ATOM 682 N N . GLY A 1 92 ? -3.997 3.025 2.163 1.00 93.06 92 GLY A N 1
ATOM 683 C CA . GLY A 1 92 ? -3.393 2.098 1.222 1.00 93.06 92 GLY A CA 1
ATOM 684 C C . GLY A 1 92 ? -2.363 2.747 0.323 1.00 93.06 92 GLY A C 1
ATOM 685 O O . GLY A 1 92 ? -2.144 3.960 0.360 1.00 93.06 92 GLY A O 1
ATOM 686 N N . VAL A 1 93 ? -1.735 1.932 -0.511 1.00 93.12 93 VAL A N 1
ATOM 687 C CA . VAL A 1 93 ? -0.837 2.405 -1.558 1.00 93.12 93 VAL A CA 1
ATOM 688 C C . VAL A 1 93 ? -1.114 1.705 -2.874 1.00 93.12 93 VAL A C 1
ATOM 690 O O . VAL A 1 93 ? -1.418 0.512 -2.923 1.00 93.12 93 VAL A O 1
ATOM 693 N N . LYS A 1 94 ? -0.974 2.466 -3.955 1.00 91.94 94 LYS A N 1
ATOM 694 C CA . LYS A 1 94 ? -0.961 1.942 -5.314 1.00 91.94 94 LYS A CA 1
ATOM 695 C C . LYS A 1 94 ? 0.458 1.524 -5.661 1.00 91.94 94 LYS A C 1
ATOM 697 O O . LYS A 1 94 ? 1.346 2.379 -5.729 1.00 91.94 94 LYS A O 1
ATOM 702 N N . ILE A 1 95 ? 0.650 0.233 -5.893 1.00 88.88 95 ILE A N 1
ATOM 703 C CA . ILE A 1 95 ? 1.910 -0.311 -6.402 1.00 88.88 95 ILE A CA 1
ATOM 704 C C . ILE A 1 95 ? 1.937 -0.111 -7.922 1.00 88.88 95 ILE A C 1
ATOM 706 O O . ILE A 1 95 ? 0.898 -0.215 -8.581 1.00 88.88 95 ILE A O 1
ATOM 710 N N . VAL A 1 96 ? 3.093 0.247 -8.486 1.00 83.88 96 VAL A N 1
ATOM 711 C CA . VAL A 1 96 ? 3.223 0.423 -9.941 1.00 83.88 96 VAL A CA 1
ATOM 712 C C . VAL A 1 96 ? 2.949 -0.913 -10.645 1.00 83.88 96 VAL A C 1
ATOM 714 O O . VAL A 1 96 ? 3.452 -1.963 -10.251 1.00 83.88 96 VAL A O 1
ATOM 717 N N . GLY A 1 97 ? 2.121 -0.886 -11.693 1.00 62.56 97 GLY A N 1
ATOM 718 C CA . GLY A 1 97 ? 1.803 -2.080 -12.476 1.00 62.56 97 GLY A CA 1
ATOM 719 C C . GLY A 1 97 ? 3.054 -2.660 -13.141 1.00 62.56 97 GLY A C 1
ATOM 720 O O . GLY A 1 97 ? 3.794 -1.931 -13.797 1.00 62.56 97 GLY A O 1
ATOM 721 N N . GLY A 1 98 ? 3.275 -3.966 -12.972 1.00 60.53 98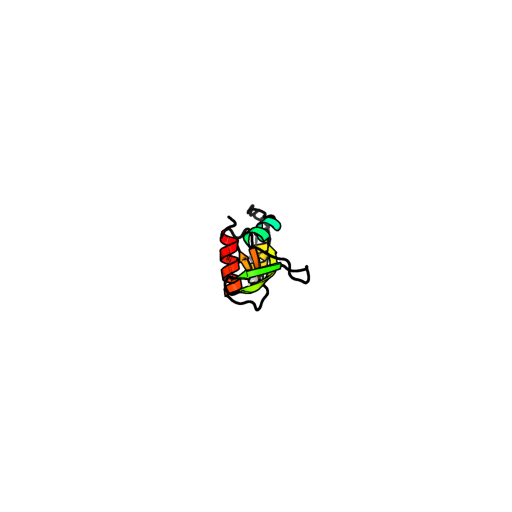 GLY A N 1
ATOM 722 C CA . GLY A 1 98 ? 4.467 -4.678 -13.452 1.00 60.53 98 GLY A CA 1
ATOM 723 C C . GLY A 1 98 ? 5.425 -5.121 -12.343 1.00 60.53 98 GLY A C 1
ATOM 724 O O . GLY A 1 98 ? 6.337 -5.898 -12.615 1.00 60.53 98 GLY A O 1
ATOM 725 N N . GLU A 1 99 ? 5.206 -4.687 -11.100 1.00 67.00 99 GLU A N 1
ATOM 726 C CA . GLU A 1 99 ? 5.969 -5.185 -9.954 1.00 67.00 99 GLU A CA 1
ATOM 727 C C . GLU A 1 99 ? 5.530 -6.584 -9.504 1.00 67.00 99 GLU A C 1
ATOM 729 O O . GLU A 1 99 ? 4.401 -7.024 -9.743 1.00 67.00 99 GLU A O 1
ATOM 734 N N . THR A 1 100 ? 6.453 -7.314 -8.873 1.00 74.25 100 THR A N 1
ATOM 735 C CA . THR A 1 100 ? 6.245 -8.702 -8.447 1.00 74.25 100 THR A CA 1
ATOM 736 C C . THR A 1 100 ? 5.134 -8.814 -7.401 1.00 74.25 100 THR A C 1
ATOM 738 O O . THR A 1 100 ? 4.908 -7.911 -6.594 1.00 74.25 100 THR A O 1
ATOM 741 N N . ARG A 1 101 ? 4.456 -9.974 -7.364 1.00 87.38 101 ARG A N 1
ATOM 742 C CA . ARG A 1 101 ? 3.486 -10.348 -6.309 1.00 87.38 101 ARG A CA 1
ATOM 743 C C . ARG A 1 101 ? 4.043 -10.075 -4.901 1.00 87.38 101 ARG A C 1
ATOM 745 O O . ARG A 1 101 ? 3.295 -9.713 -3.997 1.00 87.38 101 ARG A O 1
ATOM 752 N N . ASP A 1 102 ? 5.354 -10.214 -4.739 1.00 88.94 102 ASP A N 1
ATOM 753 C CA . ASP A 1 102 ? 6.075 -9.970 -3.492 1.00 88.94 102 ASP A CA 1
ATOM 754 C C . ASP A 1 102 ? 5.964 -8.520 -3.014 1.00 88.94 102 ASP A C 1
ATOM 756 O O . ASP A 1 102 ? 5.751 -8.298 -1.824 1.00 88.94 102 ASP A O 1
ATOM 760 N N . CYS A 1 103 ? 6.009 -7.537 -3.921 1.00 89.88 103 CYS A N 1
ATOM 761 C CA . CYS A 1 103 ? 5.820 -6.126 -3.578 1.00 89.88 103 CYS A CA 1
ATOM 762 C C . CYS A 1 103 ? 4.430 -5.876 -2.990 1.00 89.88 103 CYS A C 1
ATOM 764 O O . CYS A 1 103 ? 4.292 -5.210 -1.964 1.00 89.88 103 CYS A O 1
ATOM 766 N N . PHE A 1 104 ? 3.396 -6.461 -3.598 1.00 90.81 104 PHE A N 1
ATOM 767 C CA . PHE A 1 104 ? 2.035 -6.366 -3.080 1.00 90.81 104 PHE A CA 1
ATOM 768 C C . PHE A 1 104 ? 1.913 -7.007 -1.691 1.00 90.81 104 PHE A C 1
ATOM 770 O O . PHE A 1 104 ? 1.420 -6.371 -0.761 1.00 90.81 104 PHE A O 1
ATOM 777 N N . ASN A 1 105 ? 2.405 -8.238 -1.528 1.00 91.06 105 ASN A N 1
ATOM 778 C CA . ASN A 1 105 ? 2.337 -8.959 -0.255 1.00 91.06 105 ASN A CA 1
ATOM 779 C C . ASN A 1 105 ? 3.114 -8.240 0.860 1.00 91.06 105 ASN A C 1
ATOM 781 O O . ASN A 1 105 ? 2.636 -8.135 1.989 1.00 91.06 105 ASN A O 1
ATOM 785 N N . ALA A 1 106 ? 4.295 -7.705 0.550 1.00 91.56 106 ALA A N 1
ATOM 786 C CA . ALA A 1 106 ? 5.083 -6.933 1.499 1.00 91.56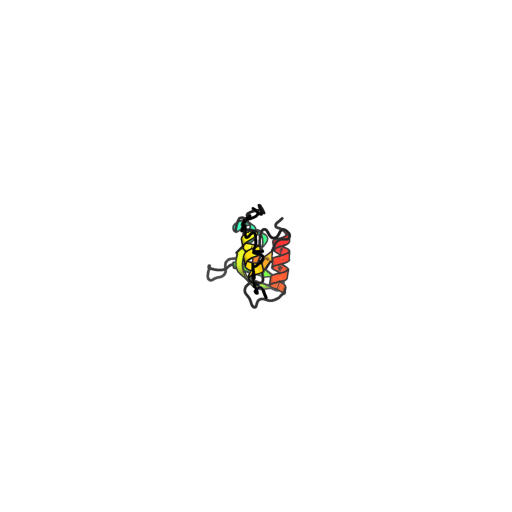 106 ALA A CA 1
ATOM 787 C C . ALA A 1 106 ? 4.381 -5.626 1.889 1.00 91.56 106 ALA A C 1
ATOM 789 O O . ALA A 1 106 ? 4.283 -5.322 3.077 1.00 91.56 106 ALA A O 1
ATOM 790 N N . ALA A 1 107 ? 3.823 -4.890 0.922 1.00 91.88 107 ALA A N 1
ATOM 791 C CA . ALA A 1 107 ? 3.034 -3.692 1.200 1.00 91.88 107 ALA A CA 1
ATOM 792 C C . ALA A 1 107 ? 1.827 -4.001 2.100 1.00 91.88 107 ALA A C 1
ATOM 794 O O . ALA A 1 107 ? 1.569 -3.273 3.058 1.00 91.88 107 ALA A O 1
ATOM 795 N N . GLN A 1 108 ? 1.137 -5.112 1.839 1.00 92.12 108 GLN A N 1
ATOM 796 C CA . GLN A 1 108 ? 0.005 -5.595 2.628 1.00 92.12 108 GLN A CA 1
ATOM 797 C C . GLN A 1 108 ? 0.406 -5.897 4.083 1.00 92.12 108 GLN A C 1
ATOM 799 O O . GLN A 1 108 ? -0.298 -5.506 5.018 1.00 92.12 108 GLN A O 1
ATOM 804 N N . ASN A 1 109 ? 1.567 -6.526 4.282 1.00 92.38 109 ASN A N 1
ATOM 805 C CA . ASN A 1 109 ? 2.120 -6.796 5.609 1.00 92.38 109 ASN A CA 1
ATOM 806 C C . ASN A 1 109 ? 2.534 -5.510 6.335 1.00 92.38 109 ASN A C 1
ATOM 808 O O . ASN A 1 109 ? 2.212 -5.342 7.509 1.00 92.38 109 ASN A O 1
ATOM 812 N N . LEU A 1 110 ? 3.199 -4.575 5.655 1.00 91.56 110 LEU A N 1
ATOM 813 C CA . LEU A 1 110 ? 3.621 -3.305 6.254 1.00 91.56 110 LEU A CA 1
ATOM 814 C C . LEU A 1 110 ? 2.419 -2.450 6.674 1.00 91.56 110 LEU A C 1
ATOM 816 O O . LEU A 1 110 ? 2.375 -1.938 7.793 1.00 91.56 110 LEU A O 1
ATOM 820 N N . LEU A 1 111 ? 1.405 -2.351 5.813 1.00 91.25 111 LEU A N 1
ATOM 821 C CA . LEU A 1 111 ? 0.176 -1.607 6.095 1.00 91.25 111 LEU A CA 1
ATOM 822 C C . LEU A 1 111 ? -0.678 -2.238 7.198 1.00 91.25 111 LEU A C 1
ATOM 824 O O . LEU A 1 111 ? -1.471 -1.533 7.813 1.00 91.25 111 LEU A O 1
ATOM 828 N N . SER A 1 112 ? -0.498 -3.525 7.511 1.00 89.81 112 SER A N 1
ATOM 829 C CA . SER A 1 112 ? -1.202 -4.179 8.627 1.00 89.81 112 SER A CA 1
ATOM 830 C C . SER A 1 112 ? -0.877 -3.582 10.003 1.00 89.81 112 SER A C 1
ATOM 832 O O . SER A 1 112 ? -1.623 -3.787 10.963 1.00 89.81 112 SER A O 1
ATOM 834 N N . THR A 1 113 ? 0.218 -2.819 10.090 1.00 86.69 113 THR A N 1
ATOM 835 C CA . THR A 1 113 ? 0.610 -2.073 11.293 1.00 86.69 113 THR A CA 1
ATOM 836 C C . THR A 1 113 ? -0.253 -0.833 11.537 1.00 86.69 113 THR A C 1
ATOM 838 O O . THR A 1 113 ? -0.282 -0.332 12.660 1.00 86.69 113 THR A O 1
ATOM 841 N N . LEU A 1 114 ? -0.975 -0.358 10.517 1.00 83.50 114 LEU A N 1
ATOM 842 C CA . LEU A 1 114 ? -1.889 0.777 10.593 1.00 83.50 114 LEU A CA 1
ATOM 843 C C . LEU A 1 114 ? -3.308 0.264 10.892 1.00 83.50 114 LEU A C 1
ATOM 845 O O . LEU A 1 114 ? -3.970 -0.274 10.005 1.00 83.50 114 LEU A O 1
ATOM 849 N N . LYS A 1 115 ? -3.767 0.411 12.136 1.00 73.88 115 LYS A N 1
ATOM 850 C CA . LYS A 1 115 ? -5.129 0.076 12.588 1.00 73.88 115 LYS A CA 1
ATOM 851 C C . LYS A 1 115 ? -5.834 1.348 13.040 1.00 73.88 115 LYS A C 1
ATOM 853 O O . LYS A 1 115 ? -5.184 2.103 13.797 1.00 73.88 115 LYS A O 1
#

Foldseek 3Di:
DDDDDDDDDDDPPDDPPPPPPPPVPPPDQQADPVVLCVLLVWDADPVRQWTWDADPVRDIWTFPDKFRALVSQVVCVVVVFLWQAAPSSGIITGTPPPDDPRSSVSRNVSRPVPD

Sequence (115 aa):
MRTRYWWVALASMVGSCGLSFASANQVGSIWNKSEIIRAMKLEKTASGHSHQFLIDSGVACNVATILTTSNAVKLYLSAGDVIATNPDQTAGVKIVGGETRDCFNAAQNLLSTLK

Solvent-accessible surface area (backbone atoms only — not comparable to full-atom values): 7068 Å² total; per-residue (Å²): 141,84,85,89,79,91,78,89,77,81,83,85,84,76,75,91,78,78,79,72,79,71,75,72,80,72,84,48,64,74,51,56,69,70,53,55,33,60,58,52,56,49,40,70,38,97,83,66,84,42,34,26,29,74,47,99,87,70,50,78,38,50,34,72,43,81,30,36,28,31,66,55,38,52,52,43,51,74,72,69,50,66,60,31,39,15,86,79,40,20,35,30,36,31,50,46,90,89,64,56,74,63,48,49,54,50,46,31,58,34,30,56,75,54,127

Nearest PDB structures (foldseek):
  6t8v-assembly2_BBB  TM=3.398E-01  e=8.795E+00  Homo sapiens

Radius of gyration: 24.62 Å; Cα contacts (8 Å, |Δi|>4): 168; chains: 1; bounding box: 92×23×45 Å

Secondary structure (DSSP, 8-state):
--------------------------------HHHHHHHTT-EE-TTSSSEEEE-TTS-EEEEEEEE-SHHHHHHHHHTT--EEE-TTSS-EEEEPTT--HHHHHHHHHHHTT--

Mean predicted aligned error: 12.37 Å

pLDDT: mean 78.62, std 17.5, range [38.84, 93.44]